Protein AF-G0TAY6-F1 (afdb_monomer_lite)

Foldseek 3Di:
DVVVVVVCCVVVVDPDDDPQQCVVPDADDPVNLVVVQQVVLVVVLVVQLVVQVVVCVVVVHDDDVVVSGDPCSRVVSVVVCQVFVFRDPPPDPPTDHPNHDDQDVPDPVSNVVRNPDGDDPDDPPDPDCVNVDDDPNVDD

InterPro domains:
  IPR007644 RNA polymerase, beta subunit, protrusion [PF04563] (28-76)
  IPR007645 RNA polymerase Rpb2, domain 3 [PF04565] (101-140)
  IPR015712 DNA-directed RNA polymerase, subunit 2 [PTHR20856] (1-140)

Organism: NCBI:txid318886

Structure (mmCIF, N/CA/C/O backbone):
data_AF-G0TAY6-F1
#
_entry.id   AF-G0TAY6-F1
#
loop_
_atom_site.group_PDB
_atom_site.id
_atom_site.type_symbol
_atom_site.label_atom_id
_atom_site.label_alt_id
_atom_site.label_comp_id
_atom_site.label_asym_id
_atom_site.label_entity_id
_atom_site.label_seq_id
_atom_site.pdbx_PDB_ins_code
_atom_site.Cartn_x
_atom_site.Cartn_y
_atom_site.Cartn_z
_atom_site.occupancy
_atom_site.B_iso_or_equiv
_atom_site.auth_seq_id
_atom_site.auth_comp_id
_atom_site.auth_asym_id
_atom_site.auth_atom_id
_atom_site.pdbx_PDB_model_num
ATOM 1 N N . TYR A 1 1 ? -6.936 -29.308 -14.017 1.00 94.62 1 TYR A N 1
ATOM 2 C CA . TYR A 1 1 ? -6.330 -28.158 -14.729 1.00 94.62 1 TYR A CA 1
ATOM 3 C C . TYR A 1 1 ? -4.901 -27.841 -14.275 1.00 94.62 1 TYR A C 1
ATOM 5 O O . TYR A 1 1 ? -4.005 -27.963 -15.097 1.00 94.62 1 TYR A O 1
ATOM 13 N N . ILE A 1 2 ? -4.647 -27.483 -13.005 1.00 97.19 2 ILE A N 1
ATOM 14 C CA . ILE A 1 2 ? -3.296 -27.093 -12.525 1.00 97.19 2 ILE A CA 1
ATOM 15 C C . ILE A 1 2 ? -2.256 -28.209 -12.732 1.00 97.19 2 ILE A C 1
ATOM 17 O O . ILE A 1 2 ? -1.229 -27.970 -13.358 1.00 97.19 2 ILE A O 1
ATOM 21 N N . ILE A 1 3 ? -2.562 -29.440 -12.300 1.00 97.62 3 ILE A N 1
ATOM 22 C CA . ILE A 1 3 ? -1.678 -30.610 -12.480 1.00 97.62 3 ILE A CA 1
ATOM 23 C C . ILE A 1 3 ? -1.390 -30.863 -13.964 1.00 97.62 3 ILE A C 1
ATOM 25 O O . ILE A 1 3 ? -0.263 -31.146 -14.344 1.00 97.62 3 ILE A O 1
ATOM 29 N N . HIS A 1 4 ? -2.395 -30.690 -14.823 1.00 97.88 4 HIS A N 1
ATOM 30 C CA . HIS A 1 4 ? -2.216 -30.846 -16.261 1.00 97.88 4 HIS A CA 1
ATOM 31 C C . HIS A 1 4 ? -1.240 -29.806 -16.837 1.00 97.88 4 HIS A C 1
ATOM 33 O O . HIS A 1 4 ? -0.338 -30.183 -17.574 1.00 97.88 4 HIS A O 1
ATOM 39 N N . ARG A 1 5 ? -1.351 -28.520 -16.457 1.00 96.88 5 ARG A N 1
ATOM 40 C CA . ARG A 1 5 ? -0.377 -27.488 -16.867 1.00 96.88 5 ARG A CA 1
ATOM 41 C C . ARG A 1 5 ? 1.041 -27.810 -16.394 1.00 96.88 5 ARG A C 1
ATOM 43 O O . ARG A 1 5 ? 1.971 -27.648 -17.173 1.00 96.88 5 ARG A O 1
ATOM 50 N N . LEU A 1 6 ? 1.189 -28.302 -15.163 1.00 97.81 6 LEU A N 1
ATOM 51 C CA . LEU A 1 6 ? 2.482 -28.733 -14.631 1.00 97.81 6 LEU A CA 1
ATOM 52 C C . LEU A 1 6 ? 3.078 -29.878 -15.464 1.00 97.81 6 LEU A C 1
ATOM 54 O O . LEU A 1 6 ? 4.232 -29.796 -15.872 1.00 97.81 6 LEU A O 1
ATOM 58 N N . LEU A 1 7 ? 2.282 -30.911 -15.761 1.00 97.88 7 LEU A N 1
ATOM 59 C CA . LEU A 1 7 ? 2.716 -32.047 -16.578 1.00 97.88 7 LEU A CA 1
ATOM 60 C C . LEU A 1 7 ? 3.068 -31.629 -18.012 1.00 97.88 7 LEU A C 1
ATOM 62 O O . LEU A 1 7 ? 4.024 -32.151 -18.570 1.00 97.88 7 LEU A O 1
ATOM 66 N N . LEU A 1 8 ? 2.347 -30.672 -18.607 1.00 98.12 8 LEU A N 1
ATOM 67 C CA . LEU A 1 8 ? 2.693 -30.138 -19.929 1.00 98.12 8 LEU A CA 1
ATOM 68 C C . LEU A 1 8 ? 4.065 -29.452 -19.938 1.00 98.12 8 LEU A C 1
ATOM 70 O O . LEU A 1 8 ? 4.814 -29.655 -20.891 1.00 98.12 8 LEU A O 1
ATOM 74 N N . CYS A 1 9 ? 4.405 -28.686 -18.897 1.00 97.44 9 CYS A N 1
ATOM 75 C CA . CYS A 1 9 ? 5.737 -28.090 -18.770 1.00 97.44 9 CYS A CA 1
ATOM 76 C C . CYS A 1 9 ? 6.810 -29.157 -18.514 1.00 97.44 9 CYS A C 1
ATOM 7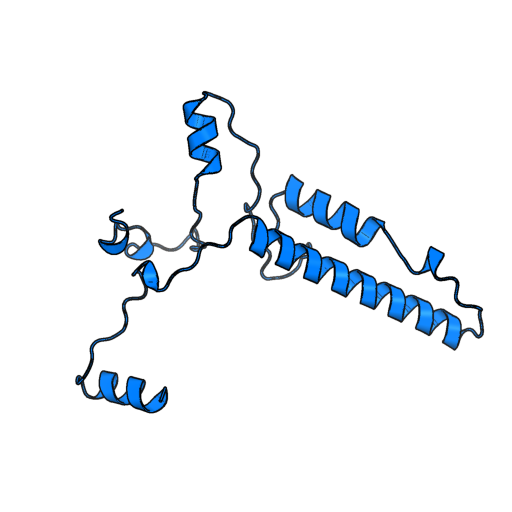8 O O . CYS A 1 9 ? 7.838 -29.154 -19.183 1.00 97.44 9 CYS A O 1
ATOM 80 N N . ALA A 1 10 ? 6.547 -30.117 -17.619 1.00 97.56 10 ALA A N 1
ATOM 81 C CA . ALA A 1 10 ? 7.482 -31.203 -17.307 1.00 97.56 10 ALA A CA 1
ATOM 82 C C . ALA A 1 10 ? 7.785 -32.099 -18.522 1.00 97.56 10 ALA A C 1
ATOM 84 O O . ALA A 1 10 ? 8.910 -32.555 -18.692 1.00 97.56 10 ALA A O 1
ATOM 85 N N . LEU A 1 11 ? 6.792 -32.323 -19.389 1.00 98.06 11 LEU A N 1
ATOM 86 C CA . LEU A 1 11 ? 6.939 -33.061 -20.647 1.00 98.06 11 LEU A CA 1
ATOM 87 C C . LEU A 1 11 ? 7.453 -32.193 -21.813 1.00 98.06 11 LEU A C 1
ATOM 89 O O . LEU A 1 11 ? 7.466 -32.665 -22.948 1.00 98.06 11 LEU A O 1
ATOM 93 N N . GLY A 1 12 ? 7.806 -30.921 -21.585 1.00 96.81 12 GLY A N 1
ATOM 94 C CA . GLY A 1 12 ? 8.316 -30.008 -22.618 1.00 96.81 12 GLY A CA 1
ATOM 95 C C . GLY A 1 12 ? 7.291 -29.585 -23.678 1.00 96.81 12 GLY A C 1
ATOM 96 O O . GLY A 1 12 ? 7.647 -28.979 -24.683 1.00 96.81 12 GLY A O 1
ATOM 97 N N . ARG A 1 13 ? 6.002 -29.878 -23.472 1.00 97.75 13 ARG A N 1
ATOM 98 C CA . ARG A 1 13 ? 4.910 -29.529 -24.401 1.00 97.75 13 ARG A CA 1
ATOM 99 C C . ARG A 1 13 ? 4.488 -28.065 -24.300 1.00 97.75 13 ARG A C 1
ATOM 101 O O . ARG A 1 13 ? 3.722 -27.585 -25.131 1.00 97.75 13 ARG A O 1
ATOM 108 N N . ARG A 1 14 ? 4.940 -27.369 -23.259 1.00 97.19 14 ARG A N 1
ATOM 109 C CA . ARG A 1 14 ? 4.701 -25.947 -23.027 1.00 97.19 14 ARG A CA 1
ATOM 110 C C . ARG A 1 14 ? 5.910 -25.338 -22.302 1.00 97.19 14 ARG A C 1
ATOM 112 O O . ARG A 1 14 ? 6.454 -26.006 -21.427 1.00 97.19 14 ARG A O 1
ATOM 119 N N . PRO A 1 15 ? 6.312 -24.093 -22.613 1.00 96.38 15 PRO A N 1
ATOM 120 C CA . PRO A 1 15 ? 7.340 -23.394 -21.847 1.00 96.38 15 PRO A CA 1
ATOM 121 C C . PRO A 1 15 ? 6.853 -22.974 -20.450 1.00 96.38 15 PRO A C 1
ATOM 123 O O . PRO A 1 15 ? 5.650 -22.867 -20.192 1.00 96.38 15 PRO A O 1
ATOM 126 N N . GLU A 1 16 ? 7.809 -22.701 -19.563 1.00 96.12 16 GLU A N 1
ATOM 127 C CA . GLU A 1 16 ? 7.561 -22.080 -18.259 1.00 96.12 16 GLU A CA 1
ATOM 128 C C . GLU A 1 16 ? 6.993 -20.662 -18.419 1.00 96.12 16 GLU A C 1
ATOM 130 O O . GLU A 1 16 ? 7.334 -19.939 -19.358 1.00 96.12 16 GLU A O 1
ATOM 135 N N . ASP A 1 17 ? 6.110 -20.258 -17.502 1.00 95.44 17 ASP A N 1
ATOM 136 C CA . ASP A 1 17 ? 5.525 -18.918 -17.534 1.00 95.44 17 ASP A CA 1
ATOM 137 C C . ASP A 1 17 ? 6.568 -17.873 -17.082 1.00 95.44 17 ASP A C 1
ATOM 139 O O . ASP A 1 17 ? 7.255 -18.044 -16.072 1.00 95.44 17 ASP A O 1
ATOM 143 N N . ASP A 1 18 ? 6.657 -16.754 -17.805 1.00 94.94 18 ASP A N 1
ATOM 144 C CA . ASP A 1 18 ? 7.558 -15.658 -17.450 1.00 94.94 18 ASP A CA 1
ATOM 145 C C . ASP A 1 18 ? 7.031 -14.864 -16.240 1.00 94.94 18 ASP A C 1
ATOM 147 O O . ASP A 1 18 ? 5.967 -14.230 -16.267 1.00 94.94 18 ASP A O 1
ATOM 151 N N . ARG A 1 19 ? 7.821 -14.889 -15.164 1.00 91.81 19 ARG A N 1
ATOM 152 C CA . ARG A 1 19 ? 7.551 -14.181 -13.911 1.00 91.81 19 ARG A CA 1
ATOM 153 C C . ARG A 1 19 ? 7.615 -12.661 -14.066 1.00 91.81 19 ARG A C 1
ATOM 155 O O . ARG A 1 19 ? 6.935 -11.953 -13.316 1.00 91.81 19 ARG A O 1
ATOM 162 N N . ASP A 1 20 ? 8.453 -12.149 -14.964 1.00 93.25 20 ASP A N 1
ATOM 163 C CA . ASP A 1 20 ? 8.716 -10.716 -15.064 1.00 93.25 20 ASP A CA 1
ATOM 164 C C . ASP A 1 20 ? 7.764 -9.971 -16.001 1.00 93.25 20 ASP A C 1
ATOM 166 O O . ASP A 1 20 ? 7.600 -8.757 -15.835 1.00 93.25 20 ASP A O 1
ATOM 170 N N . HIS A 1 21 ? 7.031 -10.701 -16.844 1.00 95.69 21 HIS A N 1
ATOM 171 C CA . HIS A 1 21 ? 5.965 -10.181 -17.691 1.00 95.69 21 HIS A CA 1
ATOM 172 C C . HIS A 1 21 ? 4.911 -9.370 -16.908 1.00 95.69 21 HIS A C 1
ATOM 174 O O . HIS A 1 21 ? 4.214 -9.878 -16.025 1.00 95.69 21 HIS A O 1
ATOM 180 N N . TYR A 1 22 ? 4.720 -8.098 -17.275 1.00 93.94 22 TYR A N 1
ATOM 181 C CA . TYR A 1 22 ? 3.840 -7.166 -16.552 1.00 93.94 22 TYR A CA 1
ATOM 182 C C . TYR A 1 22 ? 2.356 -7.533 -16.603 1.00 93.94 22 TYR A C 1
ATOM 184 O O . TYR A 1 22 ? 1.633 -7.229 -15.658 1.00 93.94 22 TYR A O 1
ATOM 192 N N . ALA A 1 23 ? 1.898 -8.261 -17.627 1.00 94.50 23 ALA A N 1
ATOM 193 C CA . ALA A 1 23 ? 0.516 -8.759 -17.662 1.00 94.50 23 ALA A CA 1
ATOM 194 C C . ALA A 1 23 ? 0.178 -9.696 -16.482 1.00 94.50 23 ALA A C 1
ATOM 196 O O . ALA A 1 23 ? -0.990 -9.803 -16.100 1.00 94.50 23 ALA A O 1
ATOM 197 N N . ASN A 1 24 ? 1.192 -10.318 -15.868 1.00 95.25 24 ASN A N 1
ATOM 198 C CA . ASN A 1 24 ? 1.050 -11.170 -14.685 1.00 95.25 24 ASN A CA 1
ATOM 199 C C . ASN A 1 24 ? 1.171 -10.382 -13.368 1.00 95.25 24 ASN A C 1
ATOM 201 O O . ASN A 1 24 ? 0.978 -10.940 -12.289 1.00 95.25 24 ASN A O 1
ATOM 205 N N . LYS A 1 25 ? 1.478 -9.081 -13.439 1.00 95.00 25 LYS A N 1
ATOM 206 C CA . LYS A 1 25 ? 1.629 -8.181 -12.292 1.00 95.00 25 LYS A CA 1
ATOM 207 C C . LYS A 1 25 ? 0.397 -7.276 -12.174 1.00 95.00 25 LYS A C 1
ATOM 209 O O . LYS A 1 25 ? -0.357 -7.063 -13.126 1.00 95.00 25 LYS A O 1
ATOM 214 N N . ARG A 1 26 ? 0.139 -6.776 -10.966 1.00 95.81 26 ARG A N 1
ATOM 215 C CA . ARG A 1 26 ? -0.962 -5.849 -10.666 1.00 95.81 26 ARG A CA 1
ATOM 216 C C . ARG A 1 26 ? -0.434 -4.697 -9.824 1.00 95.81 26 ARG A C 1
ATOM 218 O O . ARG A 1 26 ? 0.481 -4.891 -9.026 1.00 95.81 26 ARG A O 1
ATOM 225 N N . LEU A 1 27 ? -1.001 -3.512 -10.031 1.00 94.81 27 LEU A N 1
ATOM 226 C CA . LEU A 1 27 ? -0.631 -2.305 -9.302 1.00 94.81 27 LEU A CA 1
ATOM 227 C C . LEU A 1 27 ? -1.633 -2.047 -8.180 1.00 94.81 27 LEU A C 1
ATOM 229 O O . LEU A 1 27 ? -2.802 -1.752 -8.426 1.00 94.81 27 LEU A O 1
ATOM 233 N N . ASP A 1 28 ? -1.146 -2.123 -6.945 1.00 95.25 28 ASP A N 1
ATOM 234 C CA . ASP A 1 28 ? -1.892 -1.681 -5.773 1.00 95.25 28 ASP A CA 1
ATOM 235 C C . ASP A 1 28 ? -1.808 -0.149 -5.686 1.00 95.25 28 ASP A C 1
ATOM 237 O O . ASP A 1 28 ? -0.832 0.411 -5.188 1.00 95.25 28 ASP A O 1
ATOM 241 N N . LEU A 1 29 ? -2.833 0.536 -6.197 1.00 96.25 29 LEU A N 1
ATOM 242 C CA . LEU A 1 29 ? -2.980 1.991 -6.074 1.00 96.25 29 LEU A CA 1
ATOM 243 C C . LEU A 1 29 ? -3.568 2.382 -4.704 1.00 96.25 29 LEU A C 1
ATOM 245 O O . LEU A 1 29 ? -3.813 1.538 -3.838 1.00 96.25 29 LEU A O 1
ATOM 249 N N . ALA A 1 30 ? -3.859 3.672 -4.512 1.00 95.12 30 ALA A N 1
ATOM 250 C CA . ALA A 1 30 ? -4.424 4.195 -3.265 1.00 95.12 30 ALA A CA 1
ATOM 251 C C . ALA A 1 30 ? -5.690 3.445 -2.801 1.00 95.12 30 ALA A C 1
ATOM 253 O O . ALA A 1 30 ? -5.837 3.190 -1.610 1.00 95.12 30 ALA A O 1
ATOM 254 N N . GLY A 1 31 ? -6.569 3.040 -3.727 1.00 96.75 31 GLY A N 1
ATOM 255 C CA . GLY A 1 31 ? -7.811 2.320 -3.415 1.00 96.75 31 GLY A CA 1
ATOM 256 C C . GLY A 1 31 ? -7.576 0.985 -2.693 1.00 96.75 31 GLY A C 1
ATOM 257 O O . GLY A 1 31 ? -7.934 0.870 -1.518 1.00 96.75 31 GLY A O 1
ATOM 258 N N . PRO A 1 32 ? -6.948 -0.018 -3.340 1.00 95.62 32 PRO A N 1
ATOM 259 C CA . PRO A 1 32 ? -6.623 -1.293 -2.697 1.00 95.62 32 PRO A CA 1
ATOM 260 C C . PRO A 1 32 ? -5.800 -1.140 -1.409 1.00 95.62 32 PRO A C 1
ATOM 262 O O . PRO A 1 32 ? -6.077 -1.818 -0.415 1.00 95.62 32 PRO A O 1
ATOM 265 N N . LEU A 1 33 ? -4.835 -0.212 -1.385 1.00 94.56 33 LEU A N 1
ATOM 266 C CA . LEU A 1 33 ? -3.979 0.032 -0.220 1.00 94.56 33 LEU A CA 1
ATOM 267 C C . LEU A 1 33 ? -4.756 0.575 0.985 1.00 94.56 33 LEU A C 1
ATOM 269 O O . LEU A 1 33 ? -4.567 0.094 2.106 1.00 94.56 33 LEU A O 1
ATOM 273 N N . LEU A 1 34 ? -5.628 1.563 0.775 1.00 95.56 34 LEU A N 1
ATOM 274 C CA . LEU A 1 34 ? -6.476 2.115 1.832 1.00 95.56 34 LEU A CA 1
ATOM 275 C C . LEU A 1 34 ? -7.554 1.117 2.253 1.00 95.56 34 LEU A C 1
ATOM 277 O O . LEU A 1 34 ? -7.804 0.970 3.447 1.00 95.56 34 LEU A O 1
ATOM 281 N N . GLY A 1 35 ? -8.139 0.379 1.307 1.00 95.88 35 GLY A N 1
ATOM 282 C CA . GLY A 1 35 ? -9.131 -0.657 1.594 1.00 95.88 35 GLY A CA 1
ATOM 283 C C . GLY A 1 35 ? -8.570 -1.766 2.487 1.00 95.88 35 GLY A C 1
ATOM 284 O O . GLY A 1 35 ? -9.199 -2.151 3.477 1.00 95.88 35 GLY A O 1
ATOM 285 N N . GLY A 1 36 ? -7.354 -2.238 2.199 1.00 93.50 36 GLY A N 1
ATOM 286 C CA . GLY A 1 36 ? -6.655 -3.219 3.031 1.00 93.50 36 GLY A CA 1
ATOM 287 C C . GLY A 1 36 ? -6.366 -2.703 4.444 1.00 93.50 36 GLY A C 1
ATOM 288 O O . GLY A 1 36 ? -6.640 -3.399 5.427 1.00 93.50 36 GLY A O 1
ATOM 289 N N . LEU A 1 37 ? -5.870 -1.467 4.555 1.00 93.38 37 LEU A N 1
ATOM 290 C CA . LEU A 1 37 ? -5.580 -0.827 5.838 1.00 93.38 37 LEU A CA 1
ATOM 291 C C . LEU A 1 37 ? -6.854 -0.617 6.669 1.00 93.38 37 LEU A C 1
ATOM 293 O O . LEU A 1 37 ? -6.905 -1.006 7.837 1.00 93.38 37 LEU A O 1
ATOM 297 N N . PHE A 1 38 ? -7.909 -0.073 6.061 1.00 95.44 38 PHE A N 1
ATOM 298 C CA . PHE A 1 38 ? -9.195 0.138 6.718 1.00 95.44 38 PHE A CA 1
ATOM 299 C C . PHE A 1 38 ? -9.788 -1.179 7.218 1.00 95.44 38 PHE A C 1
ATOM 301 O O . PHE A 1 38 ? -10.157 -1.280 8.386 1.00 95.44 38 PHE A O 1
ATOM 308 N N . ARG A 1 39 ? -9.805 -2.226 6.381 1.00 94.81 39 ARG A N 1
ATOM 309 C CA . ARG A 1 39 ? -10.304 -3.555 6.766 1.00 94.81 39 ARG A CA 1
ATOM 310 C C . ARG A 1 39 ? -9.583 -4.101 7.997 1.00 94.81 39 ARG A C 1
ATOM 312 O O . ARG A 1 39 ? -10.216 -4.698 8.867 1.00 94.81 39 ARG A O 1
ATOM 319 N N . MET A 1 40 ? -8.269 -3.915 8.078 1.00 92.75 40 MET A N 1
ATOM 320 C CA . MET A 1 40 ? -7.465 -4.347 9.220 1.00 92.75 40 MET A CA 1
ATOM 321 C C . MET A 1 40 ? -7.834 -3.587 10.500 1.00 92.75 40 MET A C 1
ATOM 323 O O . MET A 1 40 ? -8.073 -4.210 11.537 1.00 92.75 40 MET A O 1
ATOM 327 N N . LEU A 1 41 ? -7.913 -2.256 10.427 1.00 93.75 41 LEU A N 1
ATOM 328 C CA . LEU A 1 41 ? -8.268 -1.402 11.564 1.00 93.75 41 LEU A CA 1
ATOM 329 C C . LEU A 1 41 ? -9.708 -1.647 12.029 1.00 93.75 41 LEU A C 1
ATOM 331 O O . LEU A 1 41 ? -9.963 -1.728 13.229 1.00 93.75 41 LEU A O 1
ATOM 335 N N . PHE A 1 42 ? -10.633 -1.849 11.094 1.00 95.25 42 PHE A N 1
ATOM 336 C CA . PHE A 1 42 ? -12.027 -2.153 11.392 1.00 95.25 42 PHE A CA 1
ATOM 337 C C . PHE A 1 42 ? -12.178 -3.514 12.082 1.00 95.25 42 PHE A C 1
ATOM 339 O O . PHE A 1 42 ? -12.857 -3.617 13.097 1.00 95.25 42 PHE A O 1
ATOM 346 N N . ARG A 1 43 ? -11.461 -4.550 11.624 1.00 94.88 43 ARG A N 1
ATOM 347 C CA . ARG A 1 43 ? -11.421 -5.856 12.313 1.00 94.88 43 ARG A CA 1
ATOM 348 C C . ARG A 1 43 ? -10.878 -5.760 13.737 1.00 94.88 43 ARG A C 1
ATOM 350 O O . ARG A 1 43 ? -11.329 -6.491 14.620 1.00 94.88 43 ARG A O 1
ATOM 357 N N . LYS A 1 44 ? -9.898 -4.882 13.968 1.00 93.31 44 LYS A N 1
ATOM 358 C CA . LYS A 1 44 ? -9.404 -4.596 15.318 1.00 93.31 44 LYS A CA 1
ATOM 359 C C . LYS A 1 44 ? -10.500 -3.942 16.160 1.00 93.31 44 LYS A C 1
ATOM 361 O O . LYS A 1 44 ? -10.779 -4.437 17.244 1.00 93.31 44 LYS A O 1
ATOM 366 N N . LEU A 1 45 ? -11.179 -2.925 15.629 1.00 94.88 45 LEU A N 1
ATOM 367 C CA . LEU A 1 45 ? -12.303 -2.272 16.303 1.00 94.88 45 LEU A CA 1
ATOM 368 C C . LEU A 1 45 ? -13.402 -3.274 16.693 1.00 94.88 45 LEU A C 1
ATOM 370 O O . LEU A 1 45 ? -13.818 -3.292 17.847 1.00 94.88 45 LEU A O 1
ATOM 374 N N . THR A 1 46 ? -13.827 -4.156 15.782 1.00 95.31 46 THR A N 1
ATOM 375 C CA . THR A 1 46 ? -14.858 -5.165 16.088 1.00 95.31 46 THR A CA 1
ATOM 376 C C . THR A 1 46 ? -14.414 -6.139 17.179 1.00 95.31 46 THR A C 1
ATOM 378 O O . THR A 1 46 ? -15.226 -6.565 17.997 1.00 95.31 46 THR A O 1
ATOM 381 N N . ARG A 1 47 ? -13.120 -6.487 17.220 1.00 94.81 47 ARG A N 1
ATOM 382 C CA . ARG A 1 47 ? -12.559 -7.345 18.272 1.00 94.81 47 ARG A CA 1
ATOM 383 C C . ARG A 1 47 ? -12.545 -6.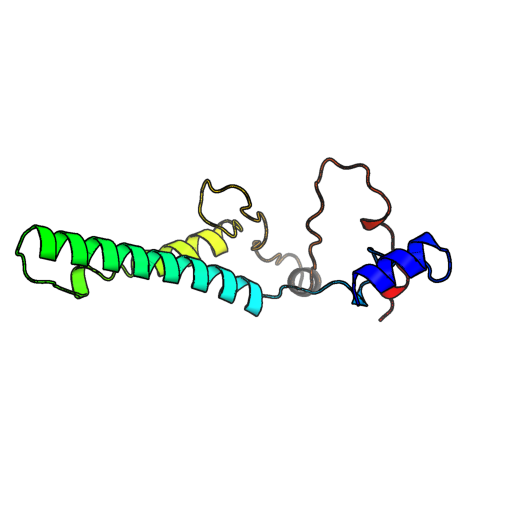632 19.622 1.00 94.81 47 ARG A C 1
ATOM 385 O O . ARG A 1 47 ? -12.918 -7.239 20.618 1.00 94.81 47 ARG A O 1
ATOM 392 N N . ASP A 1 48 ? -12.156 -5.362 19.645 1.00 93.56 48 ASP A N 1
ATOM 393 C CA . ASP A 1 48 ? -12.124 -4.554 20.865 1.00 93.56 48 ASP A CA 1
ATOM 394 C C . ASP A 1 48 ? -13.536 -4.373 21.448 1.00 93.56 48 ASP A C 1
ATOM 396 O O . ASP A 1 48 ? -13.725 -4.543 22.653 1.00 93.56 48 ASP A O 1
ATOM 400 N N . VAL A 1 49 ? -14.536 -4.116 20.593 1.00 95.25 49 VAL A N 1
ATOM 401 C CA . VAL A 1 49 ? -15.953 -4.035 20.987 1.00 95.25 49 VAL A CA 1
ATOM 402 C C . VAL A 1 49 ? -16.437 -5.370 21.549 1.00 95.25 49 VAL A C 1
ATOM 404 O O . VAL A 1 49 ? -17.004 -5.397 22.638 1.00 95.25 49 VAL A O 1
ATOM 407 N N . ARG A 1 50 ? -16.167 -6.492 20.865 1.00 94.94 50 ARG A N 1
ATOM 408 C CA . ARG A 1 50 ? -16.540 -7.830 21.354 1.00 94.94 50 ARG A CA 1
ATOM 409 C C . ARG A 1 50 ? -15.953 -8.111 22.738 1.00 94.94 50 ARG A C 1
ATOM 411 O O . ARG A 1 50 ? -16.671 -8.563 23.622 1.00 94.94 50 ARG A O 1
ATOM 418 N N . SER A 1 51 ? -14.668 -7.823 22.933 1.00 94.44 51 SER A N 1
ATOM 419 C CA . SER A 1 51 ? -13.993 -8.016 24.220 1.00 94.44 51 SER A CA 1
ATOM 420 C C . SER A 1 51 ? -14.569 -7.133 25.328 1.00 94.44 51 SER A C 1
ATOM 422 O O . SER A 1 51 ? -14.595 -7.551 26.481 1.00 94.44 51 SER A O 1
ATOM 424 N N . TYR A 1 52 ? -15.017 -5.916 25.008 1.00 94.62 52 TYR A N 1
ATOM 425 C CA . TYR A 1 52 ? -15.697 -5.048 25.971 1.00 94.62 52 TYR A CA 1
ATOM 426 C C . TYR A 1 52 ? -17.058 -5.621 26.379 1.00 94.62 52 TYR A C 1
ATOM 428 O O . TYR A 1 52 ? -17.322 -5.758 27.569 1.00 94.62 52 TYR A O 1
ATOM 436 N N . VAL A 1 53 ? -17.883 -6.010 25.402 1.00 94.12 53 VAL A N 1
ATOM 437 C CA . VAL A 1 53 ? -19.216 -6.576 25.656 1.00 94.12 53 VAL A CA 1
ATOM 438 C C . VAL A 1 53 ? -19.114 -7.845 26.498 1.00 94.12 53 VAL A C 1
ATOM 440 O O . VAL A 1 53 ? -19.831 -7.964 27.485 1.00 94.12 53 VAL A O 1
ATOM 443 N N . GLN A 1 54 ? -18.179 -8.743 26.170 1.00 94.56 54 GLN A N 1
ATOM 444 C CA . GLN A 1 54 ? -17.951 -9.962 26.949 1.00 94.56 54 GLN A CA 1
ATOM 445 C C . GLN A 1 54 ? -17.653 -9.639 28.419 1.00 94.56 54 GLN A C 1
ATOM 447 O O . GLN A 1 54 ? -18.298 -10.177 29.307 1.00 94.56 54 GLN A O 1
ATOM 452 N N . LYS A 1 55 ? -16.758 -8.678 28.683 1.00 94.06 55 LYS A N 1
ATOM 453 C CA . LYS A 1 55 ? -16.436 -8.253 30.053 1.00 94.06 55 LYS A CA 1
ATOM 454 C C . LYS A 1 55 ? -17.627 -7.647 30.793 1.00 94.06 55 LYS A C 1
ATOM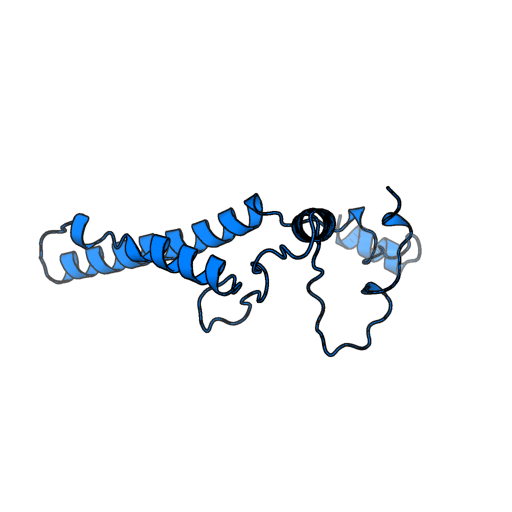 456 O O . LYS A 1 55 ? -17.701 -7.790 32.007 1.00 94.06 55 LYS A O 1
ATOM 461 N N . CYS A 1 56 ? -18.517 -6.927 30.115 1.00 93.50 56 CYS A N 1
ATOM 462 C CA . CYS A 1 56 ? -19.732 -6.413 30.750 1.00 93.50 56 CYS A CA 1
ATOM 463 C C . CYS A 1 56 ? -20.653 -7.561 31.171 1.00 93.50 56 CYS A C 1
ATOM 465 O O . CYS A 1 56 ? -21.075 -7.592 32.323 1.00 93.50 56 CYS A O 1
ATOM 467 N N . VAL A 1 57 ? -20.873 -8.529 30.275 1.00 93.94 57 VAL A N 1
ATOM 468 C CA . VAL A 1 57 ? -21.698 -9.718 30.536 1.00 93.94 57 VAL A CA 1
ATOM 469 C C . VAL A 1 57 ? -21.123 -10.549 31.683 1.00 93.94 57 VAL A C 1
ATOM 471 O O . VAL A 1 57 ? -21.847 -10.852 32.626 1.00 93.94 57 VAL A O 1
ATOM 474 N N . ASP A 1 58 ? -19.819 -10.836 31.661 1.00 95.00 58 ASP A N 1
ATOM 475 C CA . ASP A 1 58 ? -19.148 -11.635 32.697 1.00 95.00 58 ASP A CA 1
ATOM 476 C C . ASP A 1 58 ? -19.232 -10.985 34.091 1.00 95.00 58 ASP A C 1
ATOM 478 O O . ASP A 1 58 ? -19.236 -11.676 35.105 1.00 95.00 58 ASP A O 1
ATOM 482 N N . ASN A 1 59 ? -19.312 -9.651 34.148 1.00 93.94 59 ASN A N 1
ATOM 483 C CA . ASN A 1 59 ? -19.417 -8.888 35.394 1.00 93.94 59 ASN A CA 1
ATOM 484 C C . ASN A 1 59 ? -20.863 -8.503 35.759 1.00 93.94 59 ASN A C 1
ATOM 486 O O . ASN A 1 59 ? -21.051 -7.739 36.705 1.00 93.94 59 ASN A O 1
ATOM 490 N N . GLY A 1 60 ? -21.868 -8.950 34.994 1.00 91.06 60 GLY A N 1
ATOM 491 C CA . GLY A 1 60 ? -23.273 -8.583 35.202 1.00 91.06 60 GLY A CA 1
ATOM 492 C C . GLY A 1 60 ? -23.558 -7.079 35.082 1.00 91.06 60 GLY A C 1
ATOM 493 O O . GLY A 1 60 ? -24.472 -6.579 35.730 1.00 91.06 60 GLY A O 1
ATOM 494 N N . LYS A 1 61 ? -22.754 -6.337 34.308 1.00 90.56 61 LYS A N 1
ATOM 495 C CA . LYS A 1 61 ? -22.909 -4.889 34.093 1.00 90.56 61 LYS A CA 1
ATOM 496 C C . LYS A 1 61 ? -23.618 -4.601 32.776 1.00 90.56 61 LYS A C 1
ATOM 498 O O . LYS A 1 61 ? -23.386 -5.286 31.780 1.00 90.56 61 LYS A O 1
ATOM 503 N N . ASP A 1 62 ? -24.373 -3.508 32.743 1.00 89.38 62 ASP A N 1
ATOM 504 C CA . ASP A 1 62 ? -24.990 -3.023 31.511 1.00 89.38 62 ASP A CA 1
ATOM 505 C C . ASP A 1 62 ? -23.951 -2.647 30.446 1.00 89.38 62 ASP A C 1
ATOM 507 O O . ASP A 1 62 ? -22.868 -2.113 30.721 1.00 89.38 62 ASP A O 1
ATOM 511 N N . VAL A 1 63 ? -24.294 -2.927 29.189 1.00 89.88 63 VAL A N 1
ATOM 512 C CA . VAL A 1 63 ? -23.439 -2.647 28.035 1.00 89.88 63 VAL A CA 1
ATOM 513 C C . VAL A 1 63 ? -23.691 -1.227 27.551 1.00 89.88 63 VAL A C 1
ATOM 515 O O . VAL A 1 63 ? -24.744 -0.925 26.996 1.00 89.88 63 VAL A O 1
ATOM 518 N N . ASN A 1 64 ? -22.683 -0.364 27.663 1.00 90.12 64 ASN A N 1
ATOM 519 C CA . ASN A 1 64 ? -22.725 0.960 27.054 1.00 90.12 64 ASN A CA 1
ATOM 520 C C . ASN A 1 64 ? -21.858 1.003 25.785 1.00 90.12 64 ASN A C 1
ATOM 522 O O . ASN A 1 64 ? -20.625 1.019 25.825 1.00 90.12 64 ASN A O 1
ATOM 526 N N . LEU A 1 65 ? -22.530 1.042 24.633 1.00 85.56 65 LEU A N 1
ATOM 527 C CA . LEU A 1 65 ? -21.896 0.996 23.314 1.00 85.56 65 LEU A CA 1
ATOM 528 C C . LEU A 1 65 ? -20.982 2.193 23.024 1.00 85.56 65 LEU A C 1
ATOM 530 O O . LEU A 1 65 ? -19.997 2.028 22.302 1.00 85.56 65 LEU A O 1
ATOM 534 N N . GLN A 1 66 ? -21.249 3.374 23.592 1.00 88.19 66 GLN A N 1
ATOM 535 C CA . GLN A 1 66 ? -20.382 4.536 23.372 1.00 88.19 66 GLN A CA 1
ATOM 536 C C . GLN A 1 66 ? -18.984 4.313 23.955 1.00 88.19 66 GLN A C 1
ATOM 538 O O . GLN A 1 66 ? -17.992 4.687 23.333 1.00 88.19 66 GLN A O 1
ATOM 543 N N . PHE A 1 67 ? -18.886 3.642 25.107 1.00 84.75 67 PHE A N 1
ATOM 544 C CA . PHE A 1 67 ? -17.594 3.292 25.702 1.00 84.75 67 PHE A CA 1
ATOM 545 C C . PHE A 1 67 ? -16.904 2.126 24.981 1.00 84.75 67 PHE A C 1
ATOM 547 O O . PHE A 1 67 ? -15.672 2.043 24.979 1.00 84.75 67 PHE A O 1
ATOM 554 N N . ALA A 1 68 ? -17.677 1.245 24.340 1.00 88.06 68 ALA A N 1
ATOM 555 C CA . ALA A 1 68 ? -17.146 0.135 23.553 1.00 88.06 68 ALA A CA 1
ATOM 556 C C . ALA A 1 68 ? -16.430 0.619 22.278 1.00 88.06 68 ALA A C 1
ATOM 558 O O . ALA A 1 68 ? -15.379 0.090 21.902 1.00 88.06 68 ALA A O 1
ATOM 559 N N . ILE A 1 69 ? -16.992 1.626 21.601 1.00 92.81 69 ILE A N 1
ATOM 560 C CA . ILE A 1 69 ? -16.508 2.095 20.299 1.00 92.81 69 ILE A CA 1
ATOM 561 C C . ILE A 1 69 ? -15.377 3.111 20.480 1.00 92.81 69 ILE A C 1
ATOM 563 O O . ILE A 1 69 ? -15.572 4.311 20.665 1.00 92.81 69 ILE A O 1
ATOM 567 N N . LYS A 1 70 ? -14.139 2.634 20.345 1.00 90.88 70 LYS A N 1
ATOM 568 C CA . LYS A 1 70 ? -12.942 3.482 20.391 1.00 90.88 70 LYS A CA 1
ATOM 569 C C . LYS A 1 70 ? -12.633 4.079 19.016 1.00 90.88 70 LYS A C 1
ATOM 571 O O . LYS A 1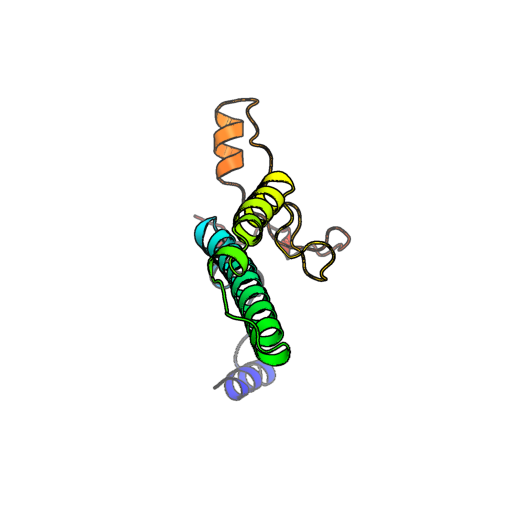 70 ? -11.851 3.514 18.252 1.00 90.88 70 LYS A O 1
ATOM 576 N N . ALA A 1 71 ? -13.170 5.267 18.726 1.00 88.81 71 ALA A N 1
ATOM 577 C CA . ALA A 1 71 ? -12.928 5.983 17.460 1.00 88.81 71 ALA A CA 1
ATOM 578 C C . ALA A 1 71 ? -11.430 6.168 17.128 1.00 88.81 71 ALA A C 1
ATOM 580 O O . ALA A 1 71 ? -11.018 6.090 15.969 1.00 88.81 71 ALA A O 1
ATOM 581 N N . LYS A 1 72 ? -10.586 6.322 18.159 1.00 92.75 72 LYS A N 1
ATOM 582 C CA . LYS A 1 72 ? -9.125 6.442 18.017 1.00 92.75 72 LYS A CA 1
ATOM 583 C C . LYS A 1 72 ? -8.482 5.260 17.279 1.00 92.75 72 LYS A C 1
ATOM 585 O O . LYS A 1 72 ? -7.469 5.466 16.620 1.00 92.75 72 LYS A O 1
ATOM 590 N N . THR A 1 73 ? -9.055 4.053 17.332 1.00 92.06 73 THR A N 1
ATOM 591 C CA . THR A 1 73 ? -8.485 2.867 16.667 1.00 92.06 73 THR A CA 1
ATOM 592 C C . THR A 1 73 ? -8.333 3.073 15.160 1.00 92.06 73 THR A C 1
ATOM 594 O O . THR A 1 73 ? -7.294 2.727 14.600 1.00 92.06 73 THR A O 1
ATOM 597 N N . ILE A 1 74 ? -9.331 3.676 14.508 1.00 93.69 74 ILE A N 1
ATOM 598 C CA . ILE A 1 74 ? -9.287 3.950 13.067 1.00 93.69 74 ILE A CA 1
ATOM 599 C C . ILE A 1 74 ? -8.509 5.240 12.804 1.00 93.69 74 ILE A C 1
ATOM 601 O O . ILE A 1 74 ? -7.544 5.224 12.043 1.00 93.69 74 ILE A O 1
ATOM 605 N N . THR A 1 75 ? -8.873 6.340 13.470 1.00 95.44 75 THR A N 1
ATOM 606 C CA . THR A 1 75 ? -8.282 7.664 13.220 1.00 95.44 75 THR A CA 1
ATOM 607 C C . THR A 1 75 ? -6.770 7.674 13.431 1.00 95.44 75 THR A C 1
ATOM 609 O O . THR A 1 75 ? -6.020 8.111 12.558 1.00 95.44 75 THR A O 1
ATOM 612 N N . SER A 1 76 ? -6.294 7.164 14.570 1.00 93.62 76 SER A N 1
ATOM 613 C CA . SER A 1 76 ? -4.861 7.128 14.870 1.00 93.62 76 SER A CA 1
ATOM 614 C C . SER A 1 76 ? -4.125 6.110 14.003 1.00 93.62 76 SER A C 1
ATOM 616 O O . SER A 1 76 ? -2.996 6.378 13.604 1.00 93.62 76 SER A O 1
ATOM 618 N N . GLY A 1 77 ? -4.762 4.981 13.667 1.00 92.44 77 GLY A N 1
ATOM 619 C CA . GLY A 1 77 ? -4.183 3.968 12.782 1.00 92.44 77 GLY A CA 1
ATOM 620 C C . GLY A 1 77 ? -3.930 4.500 11.371 1.00 92.44 77 GLY A C 1
ATOM 621 O O . GLY A 1 77 ? -2.819 4.386 10.859 1.00 92.44 77 GLY A O 1
ATOM 622 N N . LEU A 1 78 ? -4.929 5.157 10.772 1.00 94.19 78 LEU A N 1
ATOM 623 C CA . LEU A 1 78 ? -4.789 5.791 9.459 1.00 94.19 78 LEU A CA 1
ATOM 624 C C . LEU A 1 78 ? -3.735 6.903 9.482 1.00 94.19 78 LEU A C 1
ATOM 626 O O . LEU A 1 78 ? -2.856 6.927 8.622 1.00 94.19 78 LEU A O 1
ATOM 630 N N . LYS A 1 79 ? -3.779 7.788 10.490 1.00 94.75 79 LYS A N 1
ATOM 631 C CA . LYS A 1 79 ? -2.801 8.876 10.641 1.00 94.75 79 LYS A CA 1
ATOM 632 C C . LYS A 1 79 ? -1.372 8.337 10.743 1.00 94.75 79 LYS A C 1
ATOM 634 O O . LYS A 1 79 ? -0.482 8.862 10.084 1.00 94.75 79 LYS A O 1
ATOM 639 N N . TYR A 1 80 ? -1.158 7.286 11.534 1.00 93.69 80 TYR A N 1
ATOM 640 C CA . TYR A 1 80 ? 0.151 6.659 11.701 1.00 93.69 80 TYR A CA 1
ATOM 641 C C . TYR A 1 80 ? 0.690 6.089 10.385 1.00 93.69 80 TYR A C 1
ATOM 643 O O . TYR A 1 80 ? 1.806 6.431 9.987 1.00 93.69 80 TYR A O 1
ATOM 651 N N . SER A 1 81 ? -0.091 5.259 9.687 1.00 93.56 81 SER A N 1
ATOM 652 C CA . SER A 1 81 ? 0.364 4.626 8.443 1.00 93.56 81 SER A CA 1
ATOM 653 C C . SER A 1 81 ? 0.649 5.647 7.345 1.00 93.56 81 SER A C 1
ATOM 655 O O . SER A 1 81 ? 1.682 5.556 6.685 1.00 93.56 81 SER A O 1
ATOM 657 N N . LEU A 1 82 ? -0.205 6.665 7.196 1.00 94.00 82 LEU A N 1
ATOM 658 C CA . LEU A 1 82 ? -0.011 7.729 6.208 1.00 94.00 82 LEU A CA 1
ATOM 659 C C . LEU A 1 82 ? 1.204 8.610 6.519 1.00 94.00 82 LEU A C 1
ATOM 661 O O . LEU A 1 82 ? 1.928 8.977 5.597 1.00 94.00 82 LEU A O 1
ATOM 665 N N . ALA A 1 83 ? 1.442 8.936 7.791 1.00 93.75 83 ALA A N 1
ATOM 666 C CA . ALA A 1 83 ? 2.542 9.813 8.186 1.00 93.75 83 ALA A CA 1
ATOM 667 C C . ALA A 1 83 ? 3.911 9.118 8.146 1.00 93.75 83 ALA A C 1
ATOM 669 O O . ALA A 1 83 ? 4.903 9.737 7.778 1.00 93.75 83 ALA A O 1
ATOM 670 N N . THR A 1 84 ? 3.973 7.842 8.531 1.00 92.88 84 THR A N 1
ATOM 671 C CA . THR A 1 84 ? 5.242 7.095 8.634 1.00 92.88 84 THR A CA 1
ATOM 672 C C . THR A 1 84 ? 5.581 6.298 7.379 1.00 92.88 84 THR A C 1
ATOM 674 O O . THR A 1 84 ? 6.723 5.886 7.199 1.00 92.88 84 THR A O 1
ATOM 677 N N . GLY A 1 85 ? 4.589 6.026 6.527 1.00 92.25 85 GLY A N 1
ATOM 678 C CA . GLY A 1 85 ? 4.735 5.115 5.396 1.00 92.25 85 GLY A CA 1
ATOM 679 C C . GLY A 1 85 ? 4.718 3.631 5.775 1.00 92.25 85 GLY A C 1
ATOM 680 O O . GLY A 1 85 ? 4.884 2.798 4.883 1.00 92.25 85 GLY A O 1
ATOM 681 N N . ASN A 1 86 ? 4.492 3.285 7.049 1.00 91.50 86 ASN A N 1
ATOM 682 C CA . ASN A 1 86 ? 4.365 1.904 7.517 1.00 91.50 86 ASN A CA 1
ATOM 683 C C . ASN A 1 86 ? 2.928 1.389 7.334 1.00 91.50 86 ASN A C 1
ATOM 685 O O . ASN A 1 86 ? 2.003 1.779 8.051 1.00 91.50 86 ASN A O 1
ATOM 689 N N . TRP A 1 87 ? 2.737 0.479 6.380 1.00 90.50 87 TRP A N 1
ATOM 690 C CA . TRP A 1 87 ? 1.462 -0.175 6.084 1.00 90.50 87 TRP A CA 1
ATOM 691 C C . TRP A 1 87 ? 1.363 -1.520 6.802 1.00 90.50 87 TRP A C 1
ATOM 693 O O . TRP A 1 87 ? 1.917 -2.526 6.351 1.00 90.50 87 TRP A O 1
ATOM 703 N N . GLY A 1 88 ? 0.659 -1.536 7.932 1.00 82.88 88 GLY A N 1
ATOM 704 C CA . GLY A 1 88 ? 0.535 -2.715 8.786 1.00 82.88 88 GLY A CA 1
ATOM 705 C C . GLY A 1 88 ? 0.252 -2.354 10.239 1.00 82.88 88 GLY A C 1
ATOM 706 O O . GLY A 1 88 ? 0.178 -1.178 10.596 1.00 82.88 88 GLY A O 1
ATOM 707 N N . GLN A 1 89 ? 0.114 -3.370 11.092 1.00 71.00 89 GLN A N 1
ATOM 708 C CA . GLN A 1 89 ? 0.219 -3.146 12.532 1.00 71.00 89 GLN A CA 1
ATOM 709 C C . GLN A 1 89 ? 1.681 -2.911 12.909 1.00 71.00 89 GLN A C 1
ATOM 711 O O . GLN A 1 89 ? 2.560 -3.666 12.497 1.00 71.00 89 GLN A O 1
ATOM 716 N N . ALA A 1 90 ? 1.922 -1.892 13.737 1.00 66.31 90 ALA A N 1
ATOM 717 C CA . ALA A 1 90 ? 3.229 -1.671 14.340 1.00 66.31 90 ALA A CA 1
ATOM 718 C C . ALA A 1 90 ? 3.729 -2.964 15.013 1.00 66.31 90 ALA A C 1
ATOM 720 O O . ALA A 1 90 ? 2.956 -3.666 15.666 1.00 66.31 90 ALA A O 1
ATOM 721 N N . ASN A 1 91 ? 5.013 -3.277 14.826 1.00 65.50 91 ASN A N 1
ATOM 722 C CA . ASN A 1 91 ? 5.694 -4.453 15.384 1.00 65.50 91 ASN A CA 1
ATOM 723 C C . ASN A 1 91 ? 5.160 -5.820 14.912 1.00 65.50 91 ASN A C 1
ATOM 725 O O . ASN A 1 91 ? 5.421 -6.834 15.552 1.00 65.50 91 ASN A O 1
ATOM 729 N N . SER A 1 92 ? 4.433 -5.875 13.792 1.00 70.06 92 SER A N 1
ATOM 730 C CA . SER A 1 92 ? 4.040 -7.139 13.156 1.00 70.06 92 SER A CA 1
ATOM 731 C C . SER A 1 92 ? 4.939 -7.479 11.965 1.00 70.06 92 SER A C 1
ATOM 733 O O . SER A 1 92 ? 5.251 -6.614 11.136 1.00 70.06 92 SER A O 1
ATOM 735 N N . ALA A 1 93 ? 5.317 -8.757 11.855 1.00 65.44 93 ALA A N 1
ATOM 736 C CA . ALA A 1 93 ? 6.009 -9.293 10.687 1.00 65.44 93 ALA A CA 1
ATOM 737 C C . ALA A 1 93 ? 5.161 -9.071 9.419 1.00 65.44 93 ALA A C 1
ATOM 739 O O . ALA A 1 93 ? 3.958 -9.329 9.414 1.00 65.44 93 ALA A O 1
ATOM 740 N N . GLY A 1 94 ? 5.782 -8.562 8.349 1.00 70.31 94 GLY A N 1
ATOM 741 C CA . GLY A 1 94 ? 5.103 -8.282 7.074 1.00 70.31 94 GLY A CA 1
ATOM 742 C C . GLY A 1 94 ? 4.582 -6.850 6.891 1.00 70.31 94 GLY A C 1
ATOM 743 O O . GLY A 1 94 ? 3.876 -6.585 5.917 1.00 70.31 94 GLY A O 1
ATOM 744 N N . THR A 1 95 ? 4.934 -5.914 7.781 1.00 81.38 95 THR A N 1
ATOM 745 C CA . THR A 1 95 ? 4.646 -4.482 7.583 1.00 81.38 95 THR A CA 1
ATOM 746 C C . THR A 1 95 ? 5.374 -3.962 6.342 1.00 81.38 95 THR A C 1
ATOM 748 O O . THR A 1 95 ? 6.598 -4.054 6.245 1.00 81.38 95 THR A O 1
ATOM 751 N N . ARG A 1 96 ? 4.628 -3.399 5.383 1.00 86.56 96 ARG A N 1
ATOM 752 C CA . ARG A 1 96 ? 5.206 -2.794 4.174 1.00 86.56 96 ARG A CA 1
ATOM 753 C C . ARG A 1 96 ? 5.677 -1.381 4.507 1.00 86.56 96 ARG A C 1
ATOM 755 O O . ARG A 1 96 ? 4.855 -0.530 4.834 1.00 86.56 96 ARG A O 1
ATOM 762 N N . ALA A 1 97 ? 6.978 -1.128 4.424 1.00 87.56 97 ALA A N 1
ATOM 763 C CA . ALA A 1 97 ? 7.549 0.193 4.678 1.00 87.56 97 ALA A CA 1
ATOM 764 C C . ALA A 1 97 ? 7.633 1.041 3.397 1.00 87.56 97 ALA A C 1
ATOM 766 O O . ALA A 1 97 ? 7.846 0.516 2.303 1.00 87.56 97 ALA A O 1
ATOM 767 N N . GLY A 1 98 ? 7.512 2.362 3.546 1.00 88.69 98 GLY A N 1
ATOM 768 C CA . GLY A 1 98 ? 7.731 3.336 2.469 1.00 88.69 98 GLY A CA 1
ATOM 769 C C . GLY A 1 98 ? 6.595 3.457 1.451 1.00 88.69 98 GLY A C 1
ATOM 770 O O . GLY A 1 98 ? 6.840 3.934 0.342 1.00 88.69 98 GLY A O 1
ATOM 771 N N . VAL A 1 99 ? 5.379 3.024 1.807 1.00 92.81 99 VAL A N 1
ATOM 772 C CA . VAL A 1 99 ? 4.193 3.111 0.936 1.00 92.81 99 VAL A CA 1
ATOM 773 C C . VAL A 1 99 ? 3.701 4.557 0.798 1.00 92.81 99 VAL A C 1
ATOM 775 O O . VAL A 1 99 ? 3.360 4.977 -0.302 1.00 92.81 99 VAL A O 1
ATOM 778 N N . SER A 1 100 ? 3.706 5.326 1.892 1.00 94.12 100 SER A N 1
ATOM 779 C CA . SER A 1 100 ? 3.491 6.781 1.867 1.00 94.12 100 SER A CA 1
ATOM 780 C C . SER A 1 100 ? 4.820 7.511 2.002 1.00 94.12 100 SER A C 1
ATOM 782 O O . SER A 1 100 ? 5.703 7.073 2.743 1.00 94.12 100 SER A O 1
ATOM 784 N N . GLN A 1 101 ? 4.955 8.613 1.270 1.00 95.44 101 GLN A N 1
ATOM 785 C CA . GLN A 1 101 ? 6.155 9.440 1.209 1.00 95.44 101 GLN A CA 1
ATOM 786 C C . GLN A 1 101 ? 5.755 10.915 1.190 1.00 95.44 101 GLN A C 1
ATOM 788 O O . GLN A 1 101 ? 4.695 11.282 0.679 1.00 95.44 101 GLN A O 1
ATOM 793 N N . VAL A 1 102 ? 6.623 11.775 1.723 1.00 96.88 102 VAL A N 1
ATOM 794 C CA . VAL A 1 102 ? 6.432 13.226 1.636 1.00 96.88 102 VAL A CA 1
ATOM 795 C C . VAL A 1 102 ? 6.567 13.659 0.179 1.00 96.88 102 VAL A C 1
ATOM 797 O O . VAL A 1 102 ? 7.559 13.346 -0.480 1.00 96.88 102 VAL A O 1
ATOM 800 N N . LEU A 1 103 ? 5.569 14.387 -0.327 1.00 97.19 103 LEU A N 1
ATOM 801 C CA . LEU A 1 103 ? 5.544 14.842 -1.714 1.00 97.19 103 LEU A CA 1
ATOM 802 C C . LEU A 1 103 ? 6.751 15.738 -2.022 1.00 97.19 103 LEU A C 1
ATOM 804 O O . LEU A 1 103 ? 7.041 16.693 -1.304 1.00 97.19 103 LEU A O 1
ATOM 808 N N . ASN A 1 104 ? 7.421 15.453 -3.137 1.00 97.25 104 ASN A N 1
ATOM 809 C CA . ASN A 1 104 ? 8.570 16.229 -3.591 1.00 97.25 104 ASN A CA 1
ATOM 810 C C . ASN A 1 104 ? 8.060 17.451 -4.361 1.00 97.25 104 ASN A C 1
ATOM 812 O O . ASN A 1 104 ? 7.402 17.286 -5.384 1.00 97.25 104 ASN A O 1
ATOM 816 N N . ARG A 1 105 ? 8.375 18.649 -3.856 1.00 97.62 105 ARG A N 1
ATOM 817 C CA . ARG A 1 105 ? 7.924 19.941 -4.397 1.00 97.62 105 ARG A CA 1
ATOM 818 C C . ARG A 1 105 ? 9.062 20.796 -4.973 1.00 97.62 105 ARG A C 1
ATOM 820 O O . ARG A 1 105 ? 8.914 22.006 -5.060 1.00 97.62 105 ARG A O 1
ATOM 827 N N . LEU A 1 106 ? 10.188 20.187 -5.363 1.00 97.56 106 LEU A N 1
ATOM 828 C CA . LEU A 1 106 ? 11.337 20.918 -5.923 1.00 97.56 106 LEU A CA 1
ATOM 829 C C . LEU A 1 106 ? 10.995 21.650 -7.227 1.00 97.56 106 LEU A C 1
ATOM 831 O O . LEU A 1 106 ? 11.368 22.799 -7.416 1.00 97.56 106 LEU A O 1
ATOM 835 N N . THR A 1 107 ? 10.278 20.980 -8.127 1.00 98.31 107 THR A N 1
ATOM 836 C CA . THR A 1 107 ? 9.777 21.558 -9.378 1.00 98.31 107 THR A CA 1
ATOM 837 C C . THR A 1 107 ? 8.399 20.986 -9.690 1.00 98.31 107 THR A C 1
ATOM 839 O O . THR A 1 107 ? 8.001 19.942 -9.153 1.00 98.31 107 THR A O 1
ATOM 842 N N . TYR A 1 108 ? 7.669 21.637 -10.595 1.00 97.94 108 TYR A N 1
ATOM 843 C CA . TYR A 1 108 ? 6.393 21.119 -11.092 1.00 97.94 108 TYR A CA 1
ATOM 844 C C . TYR A 1 108 ? 6.548 19.707 -11.686 1.00 97.94 108 TYR A C 1
ATOM 846 O O . TYR A 1 108 ? 5.817 18.786 -11.317 1.00 97.94 108 TYR A O 1
ATOM 854 N N . ALA A 1 109 ? 7.580 19.501 -12.513 1.00 98.19 109 ALA A N 1
ATOM 855 C CA . ALA A 1 109 ? 7.898 18.199 -13.096 1.00 98.19 109 ALA A CA 1
ATOM 856 C C . ALA A 1 109 ? 8.229 17.135 -12.031 1.00 98.19 109 ALA A C 1
ATOM 858 O O . ALA A 1 109 ? 7.745 16.006 -12.121 1.00 98.19 109 ALA A O 1
ATOM 859 N N . SER A 1 110 ? 8.988 17.495 -10.987 1.00 97.50 110 SER A N 1
ATOM 860 C CA . SER A 1 110 ? 9.285 16.596 -9.861 1.00 97.50 110 SER A CA 1
ATOM 861 C C . SER A 1 110 ? 8.013 16.147 -9.137 1.00 97.50 110 SER A C 1
ATOM 863 O O . SER A 1 110 ? 7.857 14.965 -8.822 1.00 97.50 110 SER A O 1
ATOM 865 N N . THR A 1 111 ? 7.066 17.069 -8.943 1.00 98.06 111 THR A N 1
ATOM 866 C CA . THR A 1 111 ? 5.779 16.784 -8.296 1.00 98.06 111 THR A CA 1
ATOM 867 C C . THR A 1 111 ? 4.964 15.781 -9.115 1.00 98.06 111 THR A C 1
ATOM 869 O O . THR A 1 111 ? 4.521 14.764 -8.580 1.00 98.06 111 THR A O 1
ATOM 872 N N . LEU A 1 112 ? 4.818 16.016 -10.424 1.00 98.06 112 LEU A N 1
ATOM 873 C CA . LEU A 1 112 ? 4.099 15.108 -11.326 1.00 98.06 112 LEU A CA 1
ATOM 874 C C . LEU A 1 112 ? 4.759 13.729 -11.418 1.00 98.06 112 LEU A C 1
ATOM 876 O O . LEU A 1 112 ? 4.069 12.713 -11.366 1.00 98.06 112 LEU A O 1
ATOM 880 N N . SER A 1 113 ? 6.089 13.692 -11.523 1.00 98.12 113 SER A N 1
ATOM 881 C CA . SER A 1 113 ? 6.859 12.447 -11.539 1.00 98.12 113 SER A CA 1
ATOM 882 C C . SER A 1 113 ? 6.652 11.654 -10.248 1.00 98.12 113 SER A C 1
ATOM 884 O O . SER A 1 113 ? 6.393 10.454 -10.301 1.00 98.12 113 SER A O 1
ATOM 886 N N . HIS A 1 114 ? 6.679 12.317 -9.084 1.00 98.06 114 HIS A N 1
ATOM 887 C CA . HIS A 1 114 ? 6.465 11.663 -7.792 1.00 98.06 114 HIS A CA 1
ATOM 888 C C . HIS A 1 114 ? 5.088 10.992 -7.711 1.00 98.06 114 HIS A C 1
ATOM 890 O O . HIS A 1 114 ? 5.003 9.828 -7.328 1.00 98.06 114 HIS A O 1
ATOM 896 N N . LEU A 1 115 ? 4.027 11.676 -8.143 1.00 97.25 115 LEU A N 1
ATOM 897 C CA . LEU A 1 115 ? 2.662 11.137 -8.110 1.00 97.25 115 LEU A CA 1
ATOM 898 C C . LEU A 1 115 ? 2.455 9.903 -9.008 1.00 97.25 115 LEU A C 1
ATOM 900 O O . LEU A 1 115 ? 1.490 9.171 -8.808 1.00 97.25 115 LEU A O 1
ATOM 904 N N . ARG A 1 116 ? 3.344 9.663 -9.982 1.00 96.81 116 ARG A N 1
ATOM 905 C CA . ARG A 1 116 ? 3.257 8.555 -10.951 1.00 96.81 116 ARG A CA 1
ATOM 906 C C . ARG A 1 116 ? 4.250 7.418 -10.682 1.00 96.81 116 ARG A C 1
ATOM 908 O O . ARG A 1 116 ? 4.352 6.501 -11.493 1.00 96.81 116 ARG A O 1
ATOM 915 N N . ARG A 1 117 ? 5.004 7.462 -9.576 1.00 96.00 117 ARG A N 1
ATOM 916 C CA . ARG A 1 117 ? 5.988 6.414 -9.260 1.00 96.00 117 ARG A CA 1
ATOM 917 C C . ARG A 1 117 ? 5.315 5.084 -8.946 1.00 96.00 117 ARG A C 1
ATOM 919 O O . ARG A 1 117 ? 4.296 5.031 -8.264 1.00 96.00 117 ARG A O 1
ATOM 926 N N . LEU A 1 118 ? 5.974 4.009 -9.364 1.00 94.12 118 LEU A N 1
ATOM 927 C CA . LEU A 1 118 ? 5.646 2.636 -8.998 1.00 94.12 118 LEU A CA 1
ATOM 928 C C . LEU A 1 118 ? 6.790 2.054 -8.165 1.00 94.12 118 LEU A C 1
ATOM 930 O O . LEU A 1 118 ? 7.953 2.399 -8.372 1.00 94.12 118 LEU A O 1
ATOM 934 N N . ASN A 1 119 ? 6.465 1.172 -7.223 1.00 91.31 119 ASN A N 1
ATOM 935 C CA . ASN A 1 119 ? 7.451 0.506 -6.377 1.00 91.31 119 ASN A CA 1
ATOM 936 C C . ASN A 1 119 ? 7.304 -1.014 -6.496 1.00 91.31 119 ASN A C 1
ATOM 938 O O . ASN A 1 119 ? 6.221 -1.553 -6.272 1.00 91.31 119 ASN A O 1
ATOM 942 N N . SER A 1 120 ? 8.401 -1.700 -6.818 1.00 88.94 120 SER A N 1
ATOM 943 C CA . SER A 1 120 ? 8.461 -3.162 -6.812 1.00 88.94 120 SER A CA 1
ATOM 944 C C . SER A 1 120 ? 9.025 -3.641 -5.471 1.00 88.94 120 SER A C 1
ATOM 946 O O . SER A 1 120 ? 10.158 -3.284 -5.142 1.00 88.94 120 SER A O 1
ATOM 948 N N . PRO A 1 121 ? 8.289 -4.453 -4.686 1.00 84.56 121 PRO A N 1
ATOM 949 C CA . PRO A 1 121 ? 8.747 -4.939 -3.388 1.00 84.56 121 PRO A CA 1
ATOM 950 C C . PRO A 1 121 ? 9.812 -6.028 -3.577 1.00 84.56 121 PRO A C 1
ATOM 952 O O . PRO A 1 121 ? 9.529 -7.222 -3.541 1.00 84.56 121 PRO A O 1
ATOM 955 N N . ILE A 1 122 ? 11.049 -5.605 -3.819 1.00 83.19 122 ILE A N 1
ATOM 956 C CA . ILE A 1 122 ? 12.217 -6.472 -3.974 1.00 83.19 122 ILE A CA 1
ATOM 957 C C . ILE A 1 122 ? 13.146 -6.221 -2.785 1.00 83.19 122 ILE A C 1
ATOM 959 O O . ILE A 1 122 ? 13.357 -5.076 -2.379 1.00 83.19 122 ILE A O 1
ATOM 963 N N . GLY A 1 123 ? 13.700 -7.295 -2.216 1.00 77.38 123 GLY A N 1
ATOM 964 C CA . GLY A 1 123 ? 14.691 -7.194 -1.147 1.00 77.38 123 GLY A CA 1
ATOM 965 C C . GLY A 1 123 ? 15.879 -6.334 -1.585 1.00 77.38 123 GLY A C 1
ATOM 966 O O . GLY A 1 123 ? 16.427 -6.524 -2.673 1.00 77.38 123 GLY A O 1
ATOM 967 N N . ARG A 1 124 ? 16.274 -5.371 -0.746 1.00 73.44 124 ARG A N 1
ATOM 968 C CA . ARG A 1 124 ? 17.351 -4.422 -1.075 1.00 73.44 124 ARG A CA 1
ATOM 969 C C . ARG A 1 124 ? 18.723 -5.095 -1.185 1.00 73.44 124 ARG A C 1
ATOM 971 O O . ARG A 1 124 ? 19.547 -4.628 -1.958 1.00 73.44 124 ARG A O 1
ATOM 978 N N . GLU A 1 125 ? 18.923 -6.206 -0.480 1.00 73.50 125 GLU A N 1
ATOM 979 C CA . GLU A 1 125 ? 20.216 -6.896 -0.364 1.00 73.50 125 GLU A CA 1
ATOM 980 C C . GLU A 1 125 ? 20.471 -7.950 -1.458 1.00 73.50 125 GLU A C 1
ATOM 982 O O . GLU A 1 125 ? 21.566 -8.497 -1.566 1.00 73.50 125 GLU A O 1
ATOM 987 N N . GLY A 1 126 ? 19.484 -8.237 -2.312 1.00 69.31 126 GLY A N 1
ATOM 988 C CA . GLY A 1 126 ? 19.625 -9.238 -3.370 1.00 69.31 126 GLY A CA 1
ATOM 989 C C . GLY A 1 126 ? 20.276 -8.688 -4.646 1.00 69.31 126 GLY A C 1
ATOM 990 O O . GLY A 1 126 ? 19.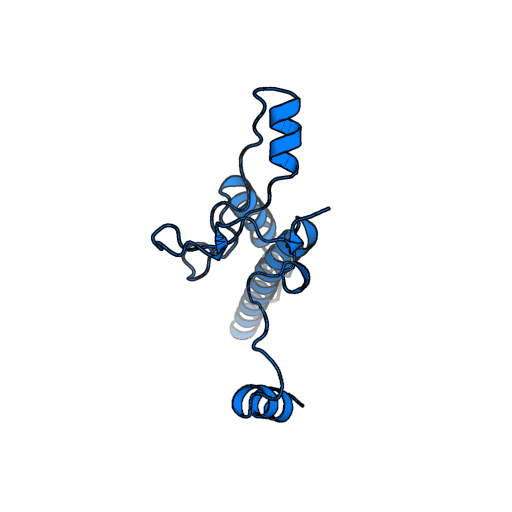756 -7.748 -5.254 1.00 69.31 126 GLY A O 1
ATOM 991 N N . LYS A 1 127 ? 21.331 -9.361 -5.135 1.00 78.62 127 LYS A N 1
ATOM 992 C CA . LYS A 1 127 ? 21.948 -9.162 -6.470 1.00 78.62 127 LYS A CA 1
ATOM 993 C C . LYS A 1 127 ? 21.118 -9.752 -7.630 1.00 78.62 127 LYS A C 1
ATOM 995 O O . LYS A 1 127 ? 21.652 -10.126 -8.669 1.00 78.62 127 LYS A O 1
ATOM 1000 N N . LEU A 1 128 ? 19.801 -9.871 -7.465 1.00 82.25 128 LEU A N 1
ATOM 1001 C CA . LEU A 1 128 ? 18.909 -10.373 -8.510 1.00 82.25 128 LEU A CA 1
ATOM 1002 C C . LEU A 1 128 ? 18.764 -9.311 -9.607 1.00 82.25 128 LEU A C 1
ATOM 1004 O O . LEU A 1 128 ? 18.107 -8.289 -9.405 1.00 82.25 128 LEU A O 1
ATOM 1008 N N . ALA A 1 129 ? 19.400 -9.557 -10.754 1.00 85.81 129 ALA A N 1
ATOM 1009 C CA . ALA A 1 129 ? 19.424 -8.624 -11.877 1.00 85.81 129 ALA A CA 1
ATOM 1010 C C . ALA A 1 129 ? 18.122 -8.630 -12.692 1.00 85.81 129 ALA A C 1
ATOM 1012 O O . ALA A 1 129 ? 17.635 -7.559 -13.039 1.00 85.81 129 ALA A O 1
ATOM 1013 N N . LYS A 1 130 ? 17.532 -9.809 -12.954 1.00 87.69 130 LYS A N 1
ATOM 1014 C CA . LYS A 1 130 ? 16.369 -9.961 -13.854 1.00 87.69 130 LYS A CA 1
ATOM 1015 C C . LYS A 1 130 ? 15.205 -8.998 -13.549 1.00 87.69 130 LYS A C 1
ATOM 1017 O O . LYS A 1 130 ? 14.835 -8.253 -14.449 1.00 87.69 130 LYS A O 1
ATOM 1022 N N . PRO A 1 131 ? 14.716 -8.860 -12.298 1.00 88.44 131 PRO A N 1
ATOM 1023 C CA . PRO A 1 131 ? 13.602 -7.949 -12.009 1.00 88.44 131 PRO A CA 1
ATOM 1024 C C . PRO A 1 131 ? 13.949 -6.455 -12.132 1.00 88.44 131 PRO A C 1
ATOM 1026 O O . PRO A 1 131 ? 13.059 -5.614 -12.040 1.00 88.44 131 PRO A O 1
ATOM 1029 N N . ARG A 1 132 ? 15.239 -6.114 -12.257 1.00 89.75 132 ARG A N 1
ATOM 1030 C CA . ARG A 1 132 ? 15.743 -4.741 -12.423 1.00 89.75 132 ARG A CA 1
ATOM 1031 C C . ARG A 1 132 ? 16.004 -4.391 -13.890 1.00 89.75 132 ARG A C 1
ATOM 1033 O O . ARG A 1 132 ? 16.243 -3.225 -14.186 1.00 89.75 132 ARG A O 1
ATOM 1040 N N . GLN A 1 133 ? 16.002 -5.379 -14.785 1.00 92.62 133 GLN A N 1
ATOM 1041 C CA . GLN A 1 133 ? 16.185 -5.170 -16.218 1.00 92.62 133 GLN A CA 1
ATOM 1042 C C . GLN A 1 133 ? 14.897 -4.647 -16.858 1.00 92.62 133 GLN A C 1
ATOM 1044 O O . GLN A 1 133 ? 13.787 -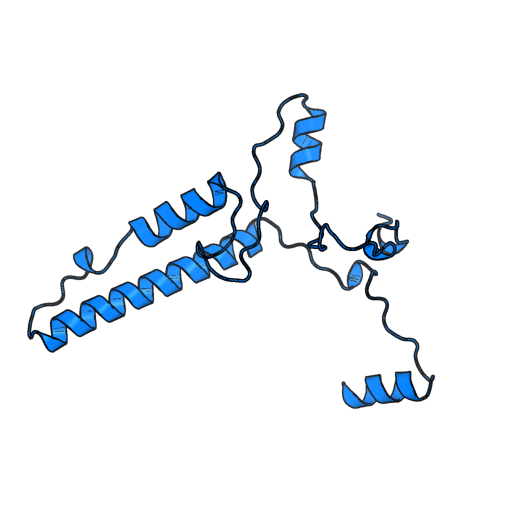4.938 -16.406 1.00 92.62 133 GLN A O 1
ATOM 1049 N N . LEU A 1 134 ? 15.049 -3.886 -17.943 1.00 94.81 134 LEU A N 1
ATOM 1050 C CA . LEU A 1 134 ? 13.917 -3.491 -18.768 1.00 94.81 134 LEU A CA 1
ATOM 1051 C C . LEU A 1 134 ? 13.380 -4.729 -19.496 1.00 94.81 134 LEU A C 1
ATOM 1053 O O . LEU A 1 134 ? 14.081 -5.362 -20.277 1.00 94.81 134 LEU A O 1
ATOM 1057 N N . HIS A 1 135 ? 12.128 -5.066 -19.217 1.00 96.75 135 HIS A N 1
ATOM 1058 C CA . HIS A 1 135 ? 11.389 -6.126 -19.896 1.00 96.75 135 HIS A CA 1
ATOM 1059 C C . HIS A 1 135 ? 10.583 -5.571 -21.081 1.00 96.75 135 HIS A C 1
ATOM 1061 O O . HIS A 1 135 ? 10.056 -4.462 -20.999 1.00 96.75 135 HIS A O 1
ATOM 1067 N N . ASN A 1 136 ? 10.406 -6.345 -22.151 1.00 97.25 136 ASN A N 1
ATOM 1068 C CA . ASN A 1 136 ? 9.685 -5.883 -23.348 1.00 97.25 136 ASN A CA 1
ATOM 1069 C C . ASN A 1 136 ? 8.216 -5.530 -23.062 1.00 97.25 136 ASN A C 1
ATOM 1071 O O . ASN A 1 136 ? 7.656 -4.629 -23.677 1.00 97.25 136 ASN A O 1
ATOM 1075 N N . SER A 1 137 ? 7.602 -6.185 -22.071 1.00 96.69 137 SER A N 1
ATOM 1076 C CA . SER A 1 137 ? 6.216 -5.911 -21.666 1.00 96.69 137 SER A CA 1
ATOM 1077 C C . SER A 1 137 ? 6.003 -4.547 -20.992 1.00 96.69 137 SER A C 1
ATOM 1079 O O . SER A 1 137 ? 4.889 -4.280 -20.555 1.00 96.69 137 SER A O 1
ATOM 1081 N N . HIS A 1 138 ? 7.052 -3.738 -20.800 1.00 94.88 138 HIS A N 1
ATOM 1082 C CA . HIS A 1 138 ? 6.916 -2.357 -20.322 1.00 94.88 138 HIS A CA 1
ATOM 1083 C C . HIS A 1 138 ? 6.569 -1.374 -21.444 1.00 94.88 138 HIS A C 1
ATOM 1085 O O . HIS A 1 138 ? 6.320 -0.213 -21.149 1.00 94.88 138 HIS A O 1
ATOM 1091 N N . TRP A 1 139 ? 6.621 -1.800 -22.708 1.00 95.94 139 TRP A N 1
ATOM 1092 C CA . TRP A 1 139 ? 6.303 -0.935 -23.837 1.00 95.94 139 TRP A CA 1
ATOM 1093 C C . TRP A 1 139 ? 4.829 -0.504 -23.818 1.00 95.94 139 TRP A C 1
ATOM 1095 O O . TRP A 1 139 ? 3.941 -1.360 -23.822 1.00 95.94 139 TRP A O 1
ATOM 1105 N N . GLY A 1 140 ? 4.598 0.813 -23.852 1.00 91.06 140 GLY A N 1
ATOM 1106 C CA . GLY A 1 140 ? 3.283 1.455 -23.717 1.00 91.06 140 GLY A CA 1
ATOM 1107 C C . GLY A 1 140 ? 3.135 2.187 -22.390 1.00 91.06 140 GLY A C 1
ATOM 1108 O O . GLY A 1 140 ? 1.975 2.481 -22.032 1.00 91.06 140 GLY A O 1
#

Secondary structure (DSSP, 8-state):
-HHHHHHHHHTTSSPPPPSS-GGG-----HHHHHHHHHHHHHHHHHHHHHHHHHHHHHTT----HHHH--THHHHHHHHHHHHH--BSSTT-TT-B-SSS-PPP-SSHHHHHHHHT-------TT----GGGSPPGGG--

Radius of gyration: 22.8 Å; chains: 1; bounding box: 47×55×60 Å

Sequence (140 aa):
YIIHRLLLCALGRRPEDDRDHYANKRLDLAGPLLGGLFRMLFRKLTRDVRSYVQKCVDNGKDVNLQFAIKAKTITSGLKYSLATGNWGQANSAGTRAGVSQVLNRLTYASTLSHLRRLNSPIGREGKLAKPRQLHNSHWG

pLDDT: mean 91.95, std 7.19, range [65.44, 98.31]